Protein AF-A0A2S6AZH0-F1 (afdb_monomer)

Foldseek 3Di:
DDDDDPDPPPCVLVVDPPFDPFDKDFDFDDAPNDTPDTDIWTWDDDPDPSHIDTPDDPVNVVVNPDDPVVD

Solvent-accessible surface area (backbone atoms only — not comparable to full-atom values): 4798 Å² total; per-residue (Å²): 138,86,77,91,68,101,57,88,75,78,59,73,55,71,77,43,83,88,44,53,78,64,44,77,44,82,40,79,42,68,57,95,90,40,77,77,49,74,50,77,41,39,30,37,77,42,96,52,88,81,39,37,42,76,57,75,54,70,75,59,55,66,71,67,72,70,63,76,90,78,112

Nearest PDB structures (foldseek):
  7b0x-assembly1_D  TM=7.538E-01  e=5.130E-03  Escherichia coli K-12
  3bwu-assembly1_D  TM=7.420E-01  e=5.130E-03  Escherichia coli K-12
  1ze3-assembly1_D  TM=6.824E-01  e=7.562E-03  Escherichia coli
  3rfz-assembly3_B  TM=7.797E-01  e=2.583E-02  Escherichia coli
  3rfz-assembly3_E-2  TM=8.043E-01  e=6.385E-02  Escherichia coli

pLDDT: mean 84.66, std 14.37, range [43.41, 98.0]

Sequence (71 aa):
MNIDGSNELNLSQFSQADYTMPGTYLLDISVNDQYLGRQSIRFVEGREANTSYACLPGELVKGFGLKPEIF

Radius of gyration: 16.15 Å; Cα contacts (8 Å, |Δi|>4): 80; chains: 1; bounding box: 30×26×51 Å

Secondary structure (DSSP, 8-state):
----SSS----GGGGSTT---SEEEEEEEEETTEEEEEEEEEEEE-SSTT-EEEE--HHHHHTT---GGG-

Structure (mmCIF, N/CA/C/O backbone):
data_AF-A0A2S6AZH0-F1
#
_entry.id   AF-A0A2S6AZH0-F1
#
loop_
_atom_site.group_PDB
_atom_site.id
_atom_site.type_symbol
_atom_site.label_atom_id
_atom_site.label_alt_id
_atom_site.label_comp_id
_atom_site.label_asym_id
_atom_site.label_entity_id
_atom_site.label_seq_id
_atom_site.pdbx_PDB_ins_code
_atom_site.Cartn_x
_atom_site.Cartn_y
_atom_site.Cartn_z
_atom_site.occupancy
_atom_site.B_iso_or_equiv
_atom_site.auth_seq_id
_atom_site.auth_comp_id
_atom_site.auth_asym_id
_atom_site.auth_atom_id
_atom_site.pdbx_PDB_model_num
ATOM 1 N N . MET A 1 1 ? 12.729 -15.073 -19.566 1.00 46.31 1 MET A N 1
ATOM 2 C CA . MET A 1 1 ? 11.755 -14.527 -20.535 1.00 46.31 1 MET A CA 1
ATOM 3 C C . MET A 1 1 ? 12.454 -13.379 -21.233 1.00 46.31 1 MET A C 1
ATOM 5 O O . MET A 1 1 ? 12.872 -12.472 -20.529 1.00 46.31 1 MET A O 1
ATOM 9 N N . ASN A 1 2 ? 12.693 -13.479 -22.541 1.00 43.41 2 ASN A N 1
ATOM 10 C CA . ASN A 1 2 ? 13.386 -12.444 -23.311 1.00 43.41 2 ASN A CA 1
ATOM 11 C C . ASN A 1 2 ? 12.341 -11.673 -24.128 1.00 43.41 2 ASN A C 1
ATOM 13 O O . ASN A 1 2 ? 11.520 -12.309 -24.790 1.00 43.41 2 ASN A O 1
ATOM 17 N N . ILE A 1 3 ? 12.322 -10.345 -24.016 1.00 55.22 3 ILE A N 1
ATOM 18 C CA . ILE A 1 3 ? 11.409 -9.465 -24.755 1.00 55.22 3 ILE A CA 1
ATOM 19 C C . ILE A 1 3 ? 12.292 -8.583 -25.634 1.00 55.22 3 ILE A C 1
ATOM 21 O O . ILE A 1 3 ? 12.884 -7.615 -25.163 1.00 55.22 3 ILE A O 1
ATOM 25 N N . ASP A 1 4 ? 12.420 -8.966 -26.901 1.00 65.75 4 ASP A N 1
ATOM 26 C CA . ASP A 1 4 ? 13.261 -8.276 -27.874 1.00 65.75 4 ASP A CA 1
ATOM 27 C C . ASP A 1 4 ? 12.611 -6.946 -28.291 1.00 65.75 4 ASP A C 1
ATOM 29 O O . ASP A 1 4 ? 11.534 -6.926 -28.891 1.00 65.75 4 ASP A O 1
ATOM 33 N N . GLY A 1 5 ? 13.271 -5.826 -27.979 1.00 53.62 5 GLY A N 1
ATOM 34 C CA . GLY A 1 5 ? 12.832 -4.498 -28.417 1.00 53.62 5 GLY A CA 1
ATOM 35 C C . GLY A 1 5 ? 13.501 -3.331 -27.693 1.00 53.62 5 GLY A C 1
ATOM 36 O O . GLY A 1 5 ? 12.827 -2.611 -26.974 1.00 53.62 5 GLY A O 1
ATOM 37 N N . SER A 1 6 ? 14.815 -3.146 -27.881 1.00 57.03 6 SER A N 1
ATOM 38 C CA . SER A 1 6 ? 15.571 -1.875 -27.730 1.00 57.03 6 SER A CA 1
ATOM 39 C C . SER A 1 6 ? 15.206 -0.915 -26.574 1.00 57.03 6 SER A C 1
ATOM 41 O O . SER A 1 6 ? 15.315 0.301 -26.701 1.00 57.03 6 SER A O 1
ATOM 43 N N . ASN A 1 7 ? 14.819 -1.470 -25.434 1.00 57.34 7 ASN A N 1
ATOM 44 C CA . ASN A 1 7 ? 14.884 -0.884 -24.105 1.00 57.34 7 ASN A CA 1
ATOM 45 C C . ASN A 1 7 ? 14.947 -2.107 -23.194 1.00 57.34 7 ASN A C 1
ATOM 47 O O . ASN A 1 7 ? 13.969 -2.851 -23.123 1.00 57.34 7 ASN A O 1
ATOM 51 N N . GLU A 1 8 ? 16.102 -2.387 -22.590 1.00 60.16 8 GLU A N 1
ATOM 52 C CA . GLU A 1 8 ? 16.248 -3.502 -21.650 1.00 60.16 8 GLU A CA 1
ATOM 53 C C . GLU A 1 8 ? 15.345 -3.237 -20.442 1.00 60.16 8 GLU A C 1
ATOM 55 O O . GLU A 1 8 ? 15.731 -2.614 -19.454 1.00 60.16 8 GLU A O 1
ATOM 60 N N . LEU A 1 9 ? 14.086 -3.656 -20.556 1.00 62.75 9 LEU A N 1
ATOM 61 C CA . LEU A 1 9 ? 13.123 -3.632 -19.476 1.00 62.75 9 LEU A CA 1
ATOM 62 C C . LEU A 1 9 ? 13.650 -4.615 -18.430 1.00 62.75 9 LEU A C 1
ATOM 64 O O . LEU A 1 9 ? 13.567 -5.831 -18.605 1.00 62.75 9 LEU A O 1
ATOM 68 N N . ASN A 1 10 ? 14.263 -4.092 -17.371 1.00 68.81 10 ASN A N 1
ATOM 69 C CA . ASN A 1 10 ? 14.801 -4.925 -16.310 1.00 68.81 10 ASN A CA 1
ATOM 70 C C . ASN A 1 10 ? 13.638 -5.536 -15.517 1.00 68.81 10 ASN A C 1
ATOM 72 O O . ASN A 1 10 ? 13.006 -4.886 -14.690 1.00 68.81 10 ASN A O 1
ATOM 76 N N . LEU A 1 11 ? 13.350 -6.808 -15.790 1.00 74.31 11 LEU A N 1
ATOM 77 C CA . LEU A 1 11 ? 12.274 -7.547 -15.134 1.00 74.31 11 LEU A CA 1
ATOM 78 C C . LEU A 1 11 ? 12.722 -8.262 -13.850 1.00 74.31 11 LEU A C 1
ATOM 80 O O . LEU A 1 11 ? 11.889 -8.874 -13.183 1.00 74.31 11 LEU A O 1
ATOM 84 N N . SER A 1 12 ? 14.009 -8.197 -13.485 1.00 74.31 12 SER A N 1
ATOM 85 C CA . SER A 1 12 ? 14.544 -8.902 -12.303 1.00 74.31 12 SER A CA 1
ATOM 86 C C . SER A 1 12 ? 13.917 -8.429 -10.987 1.00 74.31 12 SER A C 1
ATOM 88 O O . SER A 1 12 ? 13.847 -9.177 -10.013 1.00 74.31 12 SER A O 1
ATOM 90 N N . GLN A 1 13 ? 13.383 -7.210 -10.972 1.00 68.50 13 GLN A N 1
ATOM 91 C CA . GLN A 1 13 ? 12.633 -6.666 -9.844 1.00 68.50 13 GLN A CA 1
ATOM 92 C C . GLN A 1 13 ? 11.295 -7.394 -9.601 1.00 68.50 13 GLN A C 1
ATOM 94 O O . GLN A 1 13 ? 10.879 -7.526 -8.458 1.00 68.50 13 GLN A O 1
ATOM 99 N N . PHE A 1 14 ? 10.653 -7.960 -10.635 1.00 72.06 14 PHE A N 1
ATOM 100 C CA . PHE A 1 14 ? 9.380 -8.691 -10.494 1.00 72.06 14 PHE A CA 1
ATOM 101 C C . PHE A 1 14 ? 9.543 -10.144 -10.031 1.00 72.06 14 PHE A C 1
ATOM 103 O O . PHE A 1 14 ? 8.554 -10.783 -9.684 1.00 72.06 14 PHE A O 1
ATOM 110 N N . SER A 1 15 ? 10.765 -10.694 -10.028 1.00 76.00 15 SER A N 1
ATOM 111 C CA . SER A 1 15 ? 11.011 -12.036 -9.476 1.00 76.00 15 SER A CA 1
ATOM 112 C C . SER A 1 15 ? 11.107 -12.059 -7.947 1.00 76.00 15 SER A C 1
ATOM 114 O O . SER A 1 15 ? 11.275 -13.130 -7.368 1.00 76.00 15 SER A O 1
ATOM 116 N N . GLN A 1 16 ? 11.020 -10.898 -7.296 1.00 73.75 16 GLN A N 1
ATOM 117 C CA . GLN A 1 16 ? 11.044 -10.772 -5.844 1.00 73.75 16 GLN A CA 1
ATOM 118 C C . GLN A 1 16 ? 9.614 -10.746 -5.313 1.00 73.75 16 GLN A C 1
ATOM 120 O O . GLN A 1 16 ? 8.769 -10.004 -5.814 1.00 73.75 16 GLN A O 1
ATOM 125 N N . ALA A 1 17 ? 9.345 -11.576 -4.306 1.00 73.31 17 ALA A N 1
ATOM 126 C CA . ALA A 1 17 ? 8.090 -11.499 -3.573 1.00 73.31 17 ALA A CA 1
ATOM 127 C C . ALA A 1 17 ? 7.945 -10.104 -2.943 1.00 73.31 17 ALA A C 1
ATOM 129 O O . ALA A 1 17 ? 8.939 -9.471 -2.591 1.00 73.31 17 ALA A O 1
ATOM 130 N N . ASP A 1 18 ? 6.705 -9.630 -2.833 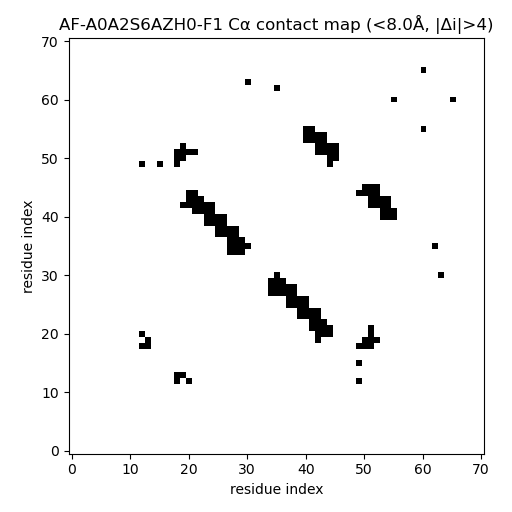1.00 77.38 18 ASP A N 1
ATOM 131 C CA . ASP A 1 18 ? 6.342 -8.375 -2.162 1.00 77.38 18 ASP A CA 1
ATOM 132 C C . ASP A 1 18 ? 6.938 -7.085 -2.765 1.00 77.38 18 ASP A C 1
ATOM 134 O O . ASP A 1 18 ? 6.815 -6.004 -2.186 1.00 77.38 18 ASP A O 1
ATOM 138 N N . TYR A 1 19 ? 7.513 -7.155 -3.971 1.00 87.56 19 TYR A N 1
ATOM 139 C CA . TYR A 1 19 ? 7.924 -5.976 -4.728 1.00 87.56 19 TYR A CA 1
ATOM 140 C C . TYR A 1 19 ? 6.756 -5.375 -5.522 1.00 87.56 19 TYR A C 1
ATOM 142 O O . TYR A 1 19 ? 6.079 -6.058 -6.293 1.00 87.56 19 TYR A O 1
ATOM 150 N N . THR A 1 20 ? 6.562 -4.061 -5.397 1.00 90.31 20 THR A N 1
ATOM 151 C CA . THR A 1 20 ? 5.657 -3.271 -6.241 1.00 90.31 20 THR A CA 1
ATOM 152 C C . THR A 1 20 ? 6.447 -2.143 -6.890 1.00 90.31 20 THR A C 1
ATOM 154 O O . THR A 1 20 ? 7.065 -1.326 -6.216 1.00 90.31 20 THR A O 1
ATOM 157 N N . MET A 1 21 ? 6.424 -2.061 -8.218 1.00 90.62 21 MET A N 1
ATOM 158 C CA . MET A 1 21 ? 7.152 -1.014 -8.935 1.00 90.62 21 MET A CA 1
ATOM 159 C C . MET A 1 21 ? 6.756 0.392 -8.431 1.00 90.62 21 MET A C 1
ATOM 161 O O . MET A 1 21 ? 5.567 0.646 -8.234 1.00 90.62 21 MET A O 1
ATOM 165 N N . PRO A 1 22 ? 7.707 1.325 -8.222 1.00 94.31 22 PRO A N 1
ATOM 166 C CA . PRO A 1 22 ? 7.375 2.692 -7.840 1.00 9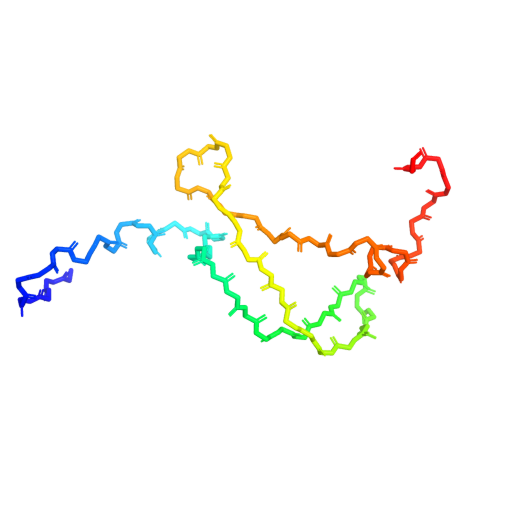4.31 22 PRO A CA 1
ATOM 167 C C . PRO A 1 22 ? 6.410 3.344 -8.834 1.00 94.31 22 PRO A C 1
ATOM 169 O O . PRO A 1 22 ? 6.596 3.285 -10.049 1.00 94.31 22 PRO A O 1
ATOM 172 N N . GLY A 1 23 ? 5.369 3.979 -8.309 1.00 95.56 23 GLY A N 1
ATOM 173 C CA . GLY A 1 23 ? 4.251 4.463 -9.110 1.00 95.56 23 GLY A CA 1
ATOM 174 C C . GLY A 1 23 ? 3.040 4.789 -8.250 1.00 95.56 23 GLY A C 1
ATOM 175 O O . GLY A 1 23 ? 3.098 4.703 -7.025 1.00 95.56 23 GLY A O 1
ATOM 176 N N . THR A 1 24 ? 1.937 5.176 -8.881 1.00 97.88 24 THR A N 1
ATOM 177 C CA . THR A 1 24 ? 0.679 5.469 -8.186 1.00 97.88 24 THR A CA 1
ATOM 178 C C . THR A 1 24 ? -0.376 4.462 -8.608 1.00 97.88 24 THR A C 1
ATOM 180 O O . THR A 1 24 ? -0.648 4.318 -9.799 1.00 97.88 24 THR A O 1
ATOM 183 N N . TYR A 1 25 ? -0.989 3.801 -7.629 1.00 97.12 25 TYR A N 1
ATOM 184 C CA . TYR A 1 25 ? -1.941 2.715 -7.845 1.00 97.12 25 TYR A CA 1
ATOM 185 C C . TYR A 1 25 ? -3.252 3.011 -7.128 1.00 97.12 25 TYR A C 1
ATOM 187 O O . TYR A 1 25 ? -3.246 3.461 -5.985 1.00 97.12 25 TYR A O 1
ATOM 195 N N . LEU A 1 26 ? -4.375 2.739 -7.792 1.00 97.94 26 LEU A N 1
ATOM 196 C CA . LEU A 1 26 ? -5.691 2.763 -7.163 1.00 97.94 26 LEU A CA 1
ATOM 197 C C . LEU A 1 26 ? -5.893 1.452 -6.401 1.00 97.94 26 LEU A C 1
ATOM 199 O O . LEU A 1 26 ? -5.957 0.395 -7.027 1.00 97.94 26 LEU A O 1
ATOM 203 N N . LEU A 1 27 ? -5.987 1.524 -5.075 1.00 97.31 27 LEU A N 1
ATOM 204 C CA . LEU A 1 27 ? -6.082 0.353 -4.204 1.00 97.31 27 LEU A CA 1
ATOM 205 C C . LEU A 1 27 ? -7.330 0.405 -3.329 1.00 97.31 27 LEU A C 1
ATOM 207 O O . LEU A 1 27 ? -7.763 1.481 -2.912 1.00 97.31 27 LEU A O 1
ATOM 211 N N . ASP A 1 28 ? -7.857 -0.775 -3.016 1.00 97.62 28 ASP A N 1
ATOM 212 C CA . ASP A 1 28 ? -8.755 -0.971 -1.882 1.00 97.62 28 ASP A CA 1
ATOM 213 C C . ASP A 1 28 ? -7.914 -1.061 -0.608 1.00 97.62 28 ASP A C 1
ATOM 215 O O . ASP A 1 28 ? -6.979 -1.859 -0.532 1.00 97.62 28 ASP A 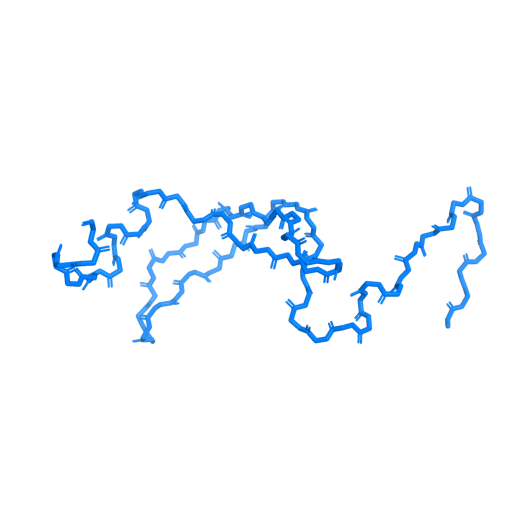O 1
ATOM 219 N N . ILE A 1 29 ? -8.218 -0.225 0.384 1.00 96.00 29 ILE A N 1
ATOM 220 C CA . ILE A 1 29 ? -7.472 -0.183 1.641 1.00 96.00 29 ILE A CA 1
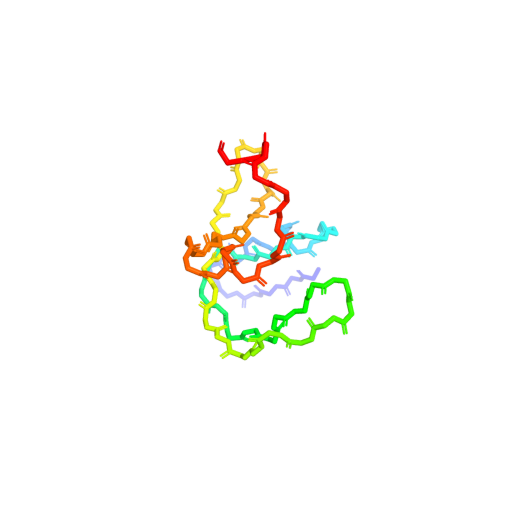ATOM 221 C C . ILE A 1 29 ? -8.229 -0.963 2.709 1.00 96.00 29 ILE A C 1
ATOM 223 O O . ILE A 1 29 ? -9.374 -0.636 3.031 1.00 96.00 29 ILE A O 1
ATOM 227 N N . SER A 1 30 ? -7.567 -1.960 3.292 1.00 95.38 30 SER A N 1
ATOM 228 C CA . SER A 1 30 ? -8.076 -2.744 4.416 1.00 95.38 30 SER A CA 1
ATOM 229 C C . SER A 1 30 ? -7.072 -2.793 5.563 1.00 95.38 30 SER A C 1
ATOM 231 O O . SER A 1 30 ? -5.891 -3.053 5.332 1.00 95.38 30 SER A O 1
ATOM 233 N N . VAL A 1 31 ? -7.540 -2.597 6.795 1.00 94.44 31 VAL A N 1
ATOM 234 C CA . VAL A 1 31 ? -6.731 -2.708 8.020 1.00 94.44 31 VAL A CA 1
ATOM 235 C C . VAL A 1 31 ? -7.474 -3.599 9.005 1.00 94.44 31 VAL A C 1
ATOM 237 O O . VAL A 1 31 ? -8.616 -3.302 9.336 1.00 94.44 31 VAL A O 1
ATOM 240 N N . ASN A 1 32 ? -6.841 -4.685 9.465 1.00 93.25 32 ASN A N 1
ATOM 241 C CA . ASN A 1 32 ? -7.457 -5.674 10.366 1.00 93.25 32 ASN A CA 1
ATOM 242 C C . ASN A 1 32 ? -8.862 -6.102 9.896 1.00 93.25 32 ASN A C 1
ATOM 244 O O . ASN A 1 32 ? -9.831 -6.011 10.645 1.00 93.25 32 ASN A O 1
ATOM 248 N N . ASP A 1 33 ? -8.972 -6.475 8.618 1.00 94.25 33 ASP A N 1
ATOM 249 C CA . ASP A 1 33 ? -10.220 -6.878 7.951 1.00 94.25 33 ASP A CA 1
ATOM 250 C C . ASP A 1 33 ? -11.311 -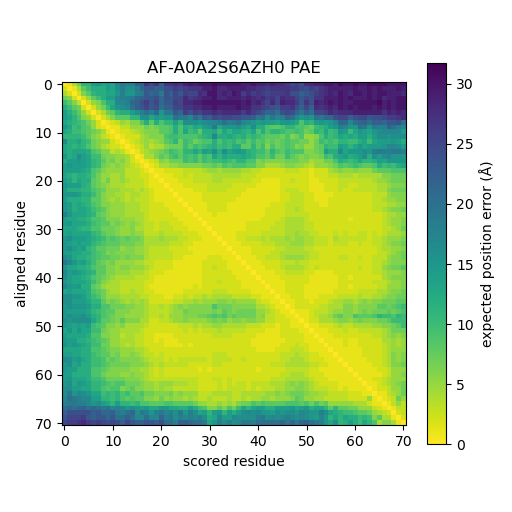5.792 7.837 1.00 94.25 33 ASP A C 1
ATOM 252 O O . ASP A 1 33 ? -12.396 -6.052 7.312 1.00 94.25 33 ASP A O 1
ATOM 256 N N . GLN A 1 34 ? -11.039 -4.546 8.244 1.00 94.44 34 GLN A N 1
ATOM 257 C CA . GLN A 1 34 ? 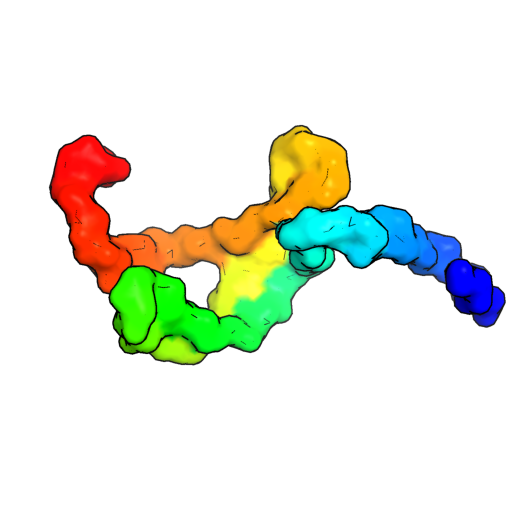-11.929 -3.412 7.991 1.00 94.44 34 GLN A CA 1
ATOM 258 C C . GLN A 1 34 ? -11.553 -2.679 6.707 1.00 94.44 34 GLN A C 1
ATOM 260 O O . GLN A 1 34 ? -10.437 -2.185 6.558 1.00 94.44 34 GLN A O 1
ATOM 265 N N . TYR A 1 35 ? -12.519 -2.551 5.799 1.00 95.25 35 TYR A N 1
ATOM 266 C CA . TYR A 1 35 ? -12.389 -1.736 4.596 1.00 95.25 35 TYR A CA 1
ATOM 267 C C . TYR A 1 35 ? -12.500 -0.242 4.929 1.00 95.25 35 TYR A C 1
ATOM 269 O O . TYR A 1 35 ? -13.492 0.200 5.508 1.00 95.25 35 TYR A O 1
ATOM 277 N N . LEU A 1 36 ? -11.493 0.533 4.524 1.00 94.50 36 LEU A N 1
ATOM 278 C CA . LEU A 1 36 ? -11.396 1.977 4.774 1.00 94.50 36 LEU A CA 1
ATOM 279 C C . LEU A 1 36 ? -11.687 2.827 3.531 1.00 94.50 36 LEU A C 1
ATOM 281 O O . LEU A 1 36 ? -11.758 4.0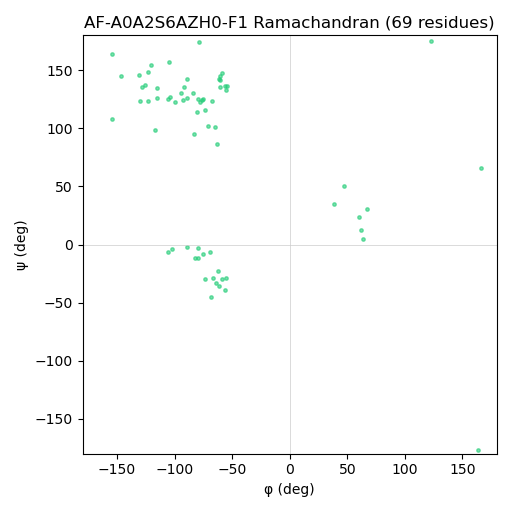51 3.623 1.00 94.50 36 LEU A O 1
ATOM 285 N N . GLY A 1 37 ? -11.863 2.197 2.369 1.00 94.94 37 GLY A N 1
ATOM 286 C CA . GLY A 1 37 ? -12.151 2.884 1.115 1.00 94.94 37 GLY A CA 1
ATOM 287 C C . GLY A 1 37 ? -11.142 2.589 0.012 1.00 94.94 37 GLY A C 1
ATOM 288 O O . GLY A 1 37 ? -10.118 1.937 0.217 1.00 94.94 37 GLY A O 1
ATOM 289 N N . ARG A 1 38 ? -11.443 3.124 -1.172 1.00 97.50 38 ARG A N 1
ATOM 290 C CA . ARG A 1 38 ? -10.606 3.032 -2.365 1.00 97.50 38 ARG A CA 1
ATOM 291 C C . ARG A 1 38 ? -9.936 4.370 -2.628 1.00 97.50 38 ARG A C 1
ATOM 293 O O . ARG A 1 38 ? -10.627 5.380 -2.756 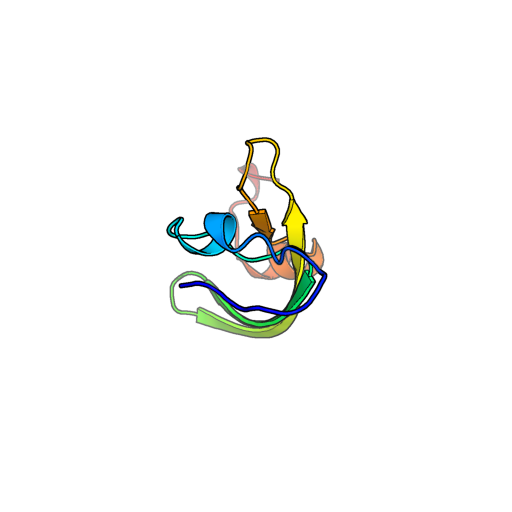1.00 97.50 38 ARG A O 1
ATOM 300 N N . GLN A 1 39 ? -8.612 4.386 -2.737 1.00 97.12 39 GLN A N 1
ATOM 301 C CA . GLN A 1 39 ? -7.864 5.608 -3.041 1.00 97.12 39 GLN A CA 1
ATOM 302 C C . GLN A 1 39 ? -6.526 5.319 -3.720 1.00 97.12 39 GLN A C 1
ATOM 304 O O . GLN A 1 39 ? -6.026 4.194 -3.705 1.00 97.12 39 GLN A O 1
ATOM 309 N N . SER A 1 40 ? -5.949 6.353 -4.327 1.00 97.88 40 SER A N 1
ATOM 310 C CA . SER A 1 40 ? -4.630 6.271 -4.944 1.00 97.88 40 SER A CA 1
ATOM 311 C C . SER A 1 40 ? -3.529 6.301 -3.886 1.00 97.88 40 SER A C 1
ATOM 313 O O . SER A 1 40 ? -3.439 7.258 -3.118 1.00 97.88 40 SER A O 1
ATOM 315 N N . ILE A 1 41 ? -2.659 5.292 -3.888 1.00 98.00 41 ILE A N 1
ATOM 316 C CA . ILE A 1 41 ? -1.475 5.202 -3.029 1.00 98.00 41 ILE A CA 1
ATOM 317 C C . ILE A 1 41 ? -0.224 5.228 -3.898 1.00 98.00 41 ILE A C 1
ATOM 319 O O . ILE A 1 41 ? -0.135 4.540 -4.918 1.00 98.00 41 ILE A O 1
ATOM 323 N N . ARG A 1 42 ? 0.756 6.033 -3.487 1.00 97.62 42 ARG A N 1
ATOM 324 C CA . ARG A 1 42 ? 2.057 6.102 -4.147 1.00 97.62 42 ARG A CA 1
ATOM 325 C C . ARG A 1 42 ? 3.000 5.076 -3.532 1.00 97.62 42 ARG A C 1
ATOM 327 O O . ARG A 1 42 ? 3.228 5.115 -2.330 1.00 97.62 42 ARG A O 1
ATOM 334 N N . PHE A 1 43 ? 3.591 4.222 -4.352 1.00 96.75 43 PHE A N 1
ATOM 335 C CA . PHE A 1 43 ? 4.724 3.382 -3.986 1.00 96.75 43 PHE A CA 1
ATOM 336 C C . PHE A 1 43 ? 6.023 4.107 -4.323 1.00 96.75 43 PHE A C 1
ATOM 338 O O . PHE A 1 43 ? 6.154 4.711 -5.392 1.00 96.75 43 PHE A O 1
ATOM 345 N N . VAL A 1 44 ? 6.971 4.070 -3.393 1.00 95.38 44 VAL A N 1
ATOM 346 C CA . VAL A 1 44 ? 8.296 4.684 -3.526 1.00 95.38 44 VAL A CA 1
ATOM 347 C C . VAL A 1 44 ? 9.376 3.624 -3.388 1.00 95.38 44 VAL A C 1
ATOM 349 O O . VAL A 1 44 ? 9.155 2.588 -2.762 1.00 95.38 44 VAL A O 1
ATOM 352 N N . GLU A 1 45 ? 10.538 3.890 -3.974 1.00 93.94 45 GLU A N 1
ATOM 353 C CA . GLU A 1 45 ? 11.717 3.046 -3.801 1.0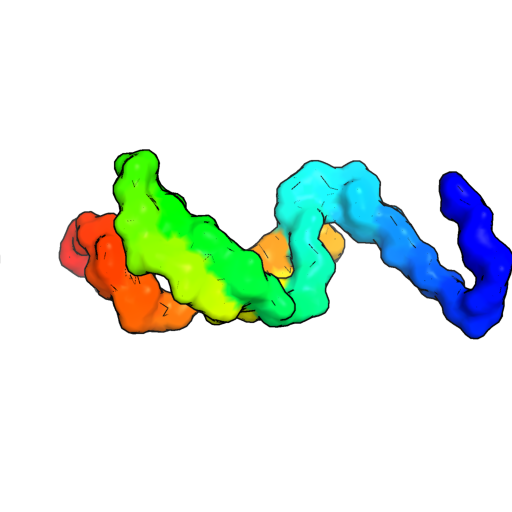0 93.94 45 GLU A CA 1
ATOM 354 C C . GLU A 1 45 ? 12.118 2.993 -2.321 1.00 93.94 45 GLU A C 1
ATOM 356 O O . GLU A 1 45 ? 12.082 4.002 -1.607 1.00 93.94 45 GLU A O 1
ATOM 361 N N . GLY A 1 46 ? 12.430 1.790 -1.849 1.00 91.19 46 GLY A N 1
ATOM 362 C CA . GLY A 1 46 ? 12.895 1.563 -0.493 1.00 91.19 46 GLY A CA 1
ATOM 363 C C . GLY A 1 46 ? 14.371 1.903 -0.311 1.00 91.19 46 GLY A C 1
ATOM 364 O O . GLY A 1 46 ? 15.085 2.234 -1.251 1.00 91.19 46 GLY A O 1
ATOM 365 N N . ARG A 1 47 ? 14.842 1.842 0.938 1.00 90.12 47 ARG A N 1
ATOM 366 C CA . ARG A 1 47 ? 16.266 2.067 1.242 1.00 90.12 47 ARG A CA 1
ATOM 367 C C . ARG A 1 47 ? 17.141 0.891 0.820 1.00 90.12 47 ARG A C 1
ATOM 369 O O . ARG A 1 47 ? 18.317 1.083 0.532 1.00 90.12 47 ARG A O 1
ATOM 376 N N . GLU A 1 48 ? 16.578 -0.311 0.831 1.00 89.00 48 GLU A N 1
ATOM 377 C CA . GLU A 1 48 ? 17.252 -1.527 0.394 1.00 89.00 48 GLU A CA 1
ATOM 378 C C . GLU A 1 48 ? 17.015 -1.736 -1.102 1.00 89.00 48 GLU A C 1
ATOM 380 O O . GLU A 1 48 ? 15.927 -1.459 -1.617 1.00 89.00 48 GLU A O 1
ATOM 385 N N . ALA A 1 49 ? 18.037 -2.223 -1.805 1.00 83.94 49 ALA A N 1
ATOM 386 C CA . ALA A 1 49 ? 17.949 -2.452 -3.240 1.00 83.94 49 ALA A CA 1
ATOM 387 C C . ALA A 1 49 ? 16.775 -3.384 -3.572 1.00 83.94 49 ALA A C 1
ATOM 389 O O . ALA A 1 49 ? 16.584 -4.404 -2.915 1.00 83.94 49 ALA A O 1
ATOM 390 N N . ASN A 1 50 ? 16.024 -3.038 -4.621 1.00 82.31 50 ASN A N 1
ATOM 391 C CA . ASN A 1 50 ? 14.844 -3.777 -5.079 1.00 82.31 50 ASN A CA 1
ATOM 392 C C . ASN A 1 50 ? 13.704 -3.892 -4.053 1.00 82.31 50 ASN A C 1
ATOM 394 O O . ASN A 1 50 ? 12.869 -4.784 -4.163 1.00 82.31 50 ASN A O 1
ATOM 398 N N . THR A 1 51 ? 13.629 -2.983 -3.081 1.00 88.31 51 THR A N 1
ATOM 399 C CA . THR A 1 51 ? 12.461 -2.868 -2.200 1.00 88.31 51 THR A CA 1
ATOM 400 C C . THR A 1 51 ? 11.615 -1.660 -2.579 1.00 88.31 51 THR A C 1
ATOM 402 O O . THR A 1 51 ? 12.079 -0.704 -3.207 1.00 88.31 51 THR A O 1
ATOM 405 N N . SER A 1 52 ? 10.343 -1.701 -2.205 1.00 92.06 52 SER A N 1
ATOM 406 C CA . SER A 1 52 ? 9.389 -0.624 -2.445 1.00 92.06 52 SER A CA 1
ATOM 407 C C . SER A 1 52 ? 8.392 -0.556 -1.302 1.00 92.06 52 SER A C 1
ATOM 409 O O . SER A 1 52 ? 7.973 -1.601 -0.807 1.00 92.06 52 SER A O 1
ATOM 411 N N . TYR A 1 53 ? 7.948 0.643 -0.939 1.00 94.25 53 TYR A N 1
ATOM 412 C CA . TYR A 1 53 ? 6.979 0.827 0.141 1.00 94.25 53 TYR A CA 1
ATOM 413 C C . TYR A 1 53 ? 5.834 1.739 -0.276 1.00 94.25 53 TYR A C 1
ATOM 415 O O . TYR A 1 53 ? 6.027 2.716 -1.003 1.00 94.25 53 TYR A O 1
ATOM 423 N N . ALA A 1 54 ? 4.642 1.451 0.242 1.00 95.75 54 ALA A N 1
ATOM 424 C CA . ALA A 1 54 ? 3.504 2.350 0.156 1.00 95.75 54 ALA A CA 1
ATOM 425 C C . ALA A 1 54 ? 3.763 3.611 1.000 1.00 95.75 54 ALA A C 1
ATOM 427 O O . ALA A 1 54 ? 3.999 3.541 2.205 1.00 95.75 54 ALA A O 1
ATOM 428 N N . CYS A 1 55 ? 3.684 4.780 0.374 1.00 96.00 55 CYS A N 1
ATOM 429 C CA . CYS A 1 55 ? 3.703 6.069 1.047 1.00 96.00 55 CYS A CA 1
ATOM 430 C C . CYS A 1 55 ? 2.285 6.385 1.536 1.00 96.00 55 CYS A C 1
ATOM 432 O O . CYS A 1 55 ? 1.444 6.862 0.771 1.00 96.00 55 CYS A O 1
ATOM 434 N N . LEU A 1 56 ? 2.008 6.060 2.799 1.00 95.12 56 LEU A N 1
ATOM 435 C CA . LEU A 1 56 ? 0.683 6.221 3.393 1.00 95.12 56 LEU A CA 1
ATOM 436 C C . LEU A 1 56 ? 0.429 7.692 3.770 1.00 95.12 56 LEU A C 1
ATOM 438 O O . LEU A 1 56 ? 1.194 8.252 4.559 1.00 95.12 56 LEU A O 1
ATOM 442 N N . PRO A 1 57 ? -0.633 8.336 3.247 1.00 93.69 57 PRO A N 1
ATOM 443 C CA . PRO A 1 57 ? -0.989 9.694 3.644 1.00 93.69 57 PRO A CA 1
ATOM 444 C C . PRO A 1 57 ? -1.311 9.778 5.140 1.00 93.69 57 PRO A C 1
ATOM 446 O O . PRO A 1 57 ? -1.988 8.904 5.679 1.00 93.69 57 PRO A O 1
ATOM 449 N N . GLY A 1 58 ? -0.907 10.862 5.806 1.00 92.88 58 GLY A N 1
ATOM 450 C CA . GLY A 1 58 ? -1.162 11.039 7.243 1.00 92.88 58 GLY A CA 1
ATOM 451 C C . GLY A 1 58 ? -2.648 10.958 7.617 1.00 92.88 58 GLY A C 1
ATOM 452 O O . GLY A 1 58 ? -2.995 10.332 8.613 1.00 92.88 58 GLY A O 1
ATOM 453 N N . GLU A 1 59 ? -3.540 11.512 6.787 1.00 91.38 59 GLU A N 1
ATOM 454 C CA . GLU A 1 59 ? -4.994 11.412 6.999 1.00 91.38 59 GLU A CA 1
ATOM 455 C C . GLU A 1 59 ? -5.515 9.971 6.911 1.00 91.38 59 GLU A C 1
ATOM 457 O O . GLU A 1 59 ? -6.426 9.605 7.649 1.00 91.38 59 GLU A O 1
ATOM 462 N N . LEU A 1 60 ? -4.910 9.129 6.067 1.00 93.81 60 LEU A N 1
ATOM 463 C CA . LEU A 1 60 ? -5.246 7.708 6.009 1.00 93.81 60 LEU A CA 1
ATOM 464 C C . LEU A 1 60 ? -4.798 6.994 7.290 1.00 93.81 60 LEU A C 1
ATOM 466 O O . LEU A 1 60 ? -5.578 6.250 7.880 1.00 93.81 60 LEU A O 1
ATOM 470 N N . VAL A 1 61 ? -3.577 7.267 7.758 1.00 93.50 61 VAL A N 1
ATOM 471 C CA . VAL A 1 61 ? -3.027 6.657 8.981 1.00 93.50 61 VAL A CA 1
ATOM 472 C C . VAL A 1 61 ? -3.867 7.005 10.215 1.00 93.50 61 VAL A C 1
ATOM 474 O O . VAL A 1 61 ? -4.074 6.151 11.076 1.00 93.50 61 VAL A O 1
ATOM 477 N N . LYS A 1 62 ? -4.433 8.217 10.292 1.00 90.00 62 LYS A N 1
ATOM 478 C CA . LYS A 1 62 ? -5.381 8.589 11.362 1.00 90.00 62 LYS A CA 1
ATOM 479 C C . LYS A 1 62 ? -6.621 7.685 11.399 1.00 90.00 62 LYS A C 1
ATOM 481 O O . LYS A 1 62 ? -7.169 7.455 12.473 1.00 90.00 62 LYS A O 1
ATOM 486 N N . GLY A 1 63 ? -7.037 7.144 10.253 1.00 89.38 63 GLY A N 1
ATOM 487 C CA . GLY A 1 63 ? -8.146 6.195 10.143 1.00 89.38 63 GLY A CA 1
ATOM 488 C C . GLY A 1 63 ? -7.823 4.775 10.619 1.00 89.38 63 GLY A C 1
ATOM 489 O O . GLY A 1 63 ? -8.733 3.958 10.715 1.00 89.38 63 GLY A O 1
ATOM 490 N N . PHE A 1 64 ? -6.562 4.458 10.936 1.00 91.88 64 PHE A N 1
ATOM 491 C CA . PHE A 1 64 ? -6.153 3.100 11.323 1.00 91.88 64 PHE A CA 1
ATOM 492 C C . PHE A 1 64 ? -6.474 2.749 12.781 1.00 91.88 64 PHE A C 1
ATOM 494 O O . PHE A 1 64 ? -6.342 1.590 13.168 1.00 91.88 64 PHE A O 1
ATOM 501 N N . GLY A 1 65 ? -6.854 3.731 13.607 1.00 87.12 65 GLY A N 1
ATOM 502 C CA . GLY A 1 65 ? -7.132 3.498 15.027 1.00 87.12 65 GLY A CA 1
ATOM 503 C C . GLY A 1 65 ? -5.891 3.103 15.837 1.00 87.12 65 GLY A C 1
ATOM 504 O O . GLY A 1 65 ? -5.999 2.347 16.802 1.00 87.12 65 GLY A O 1
ATOM 505 N N . LEU A 1 66 ? -4.704 3.582 15.438 1.00 88.56 66 LEU A N 1
ATOM 506 C CA . LEU A 1 66 ? -3.461 3.344 16.175 1.00 88.56 66 LEU A CA 1
ATOM 507 C C . LEU A 1 66 ? -3.553 3.920 17.594 1.00 88.56 66 LEU A C 1
ATOM 509 O O . LEU A 1 66 ? -4.157 4.971 17.821 1.00 88.56 66 LEU A O 1
ATOM 513 N N . LYS A 1 67 ? -2.925 3.236 18.558 1.00 87.31 67 LYS A N 1
ATOM 514 C CA . LYS A 1 67 ? -2.845 3.722 19.941 1.00 87.31 67 LYS A CA 1
ATOM 515 C C . LYS A 1 67 ? -2.102 5.069 19.983 1.00 87.31 67 LYS A C 1
ATOM 517 O O . LYS A 1 67 ? -1.098 5.202 19.284 1.00 87.31 67 LYS A O 1
ATOM 522 N N . PRO A 1 68 ? -2.518 6.024 20.837 1.00 75.12 68 PRO A N 1
ATOM 523 C CA . PRO A 1 68 ? -1.896 7.350 20.918 1.00 75.12 68 PRO A CA 1
ATOM 524 C C . PRO A 1 68 ? -0.384 7.337 21.180 1.00 75.12 68 PRO A C 1
ATOM 526 O O . PRO A 1 68 ? 0.317 8.230 20.732 1.00 75.12 68 PRO A O 1
ATOM 529 N N . GLU A 1 69 ? 0.121 6.311 21.867 1.00 79.50 69 GLU A N 1
ATOM 530 C CA . GLU A 1 69 ? 1.539 6.139 22.223 1.00 79.50 69 GLU A CA 1
ATOM 531 C C . GLU A 1 69 ? 2.464 5.846 21.020 1.00 79.50 69 GLU A C 1
ATOM 533 O O . GLU A 1 69 ? 3.676 5.764 21.193 1.00 79.50 69 GLU A O 1
ATOM 538 N N . ILE A 1 70 ? 1.904 5.646 19.820 1.00 68.62 70 ILE A N 1
ATOM 539 C CA . ILE A 1 70 ? 2.631 5.293 18.585 1.00 68.62 70 ILE A CA 1
ATOM 540 C C . ILE A 1 70 ? 2.808 6.508 17.646 1.00 68.62 70 ILE A C 1
ATOM 542 O O . ILE A 1 70 ? 3.465 6.384 16.611 1.00 68.62 70 ILE A O 1
ATOM 546 N N . PHE A 1 71 ? 2.239 7.670 17.995 1.00 57.28 71 PHE A N 1
ATOM 547 C CA . PHE A 1 71 ? 2.362 8.924 17.237 1.00 57.28 71 PHE A CA 1
ATOM 548 C C . PHE A 1 71 ? 3.514 9.808 17.720 1.00 57.28 71 PHE A C 1
ATOM 550 O O . PHE A 1 71 ? 3.748 9.871 18.947 1.00 57.28 71 PHE A O 1
#

Mean predicted aligned error: 7.77 Å